Protein AF-F0T0K0-F1 (afdb_monomer_lite)

Organism: Syntrophobotulus glycolicus (strain DSM 8271 / FlGlyR) (NCBI:txid645991)

Secondary structure (DSSP, 8-state):
--HHHHHHHHHHHHHHHHHHHHHHHHHHHHTT-HHHHHHHHHHHHHHHHHHHHHH--

Sequence (57 aa):
MNIFKELDKSLAMLDELRILAQAEHIIYRQKGESHTADRFKQLEEKLLEAIRILSQE

pLDDT: mean 94.47, std 8.81, range [52.0, 98.62]

Radius of gyration: 13.67 Å; chains: 1; bounding box: 33×16×36 Å

Foldseek 3Di:
DDVVVVLVVVLVVLVVLLVVLQVQLVVCVVVVVNVSSVVSVVSNVVSVVVSVVSVDD

Structure (mmCIF, N/CA/C/O backbone):
data_AF-F0T0K0-F1
#
_entry.id   AF-F0T0K0-F1
#
loop_
_atom_site.group_PDB
_atom_site.id
_atom_site.type_symbol
_atom_site.label_atom_id
_atom_site.label_alt_id
_atom_site.label_comp_id
_atom_site.label_asym_id
_atom_site.label_entity_id
_atom_site.label_seq_id
_atom_site.pdbx_PDB_ins_code
_atom_site.Cartn_x
_atom_site.Cartn_y
_atom_site.Cartn_z
_atom_site.occupancy
_atom_site.B_iso_or_equiv
_atom_site.auth_seq_id
_atom_site.auth_comp_id
_atom_site.auth_asym_id
_atom_site.auth_atom_id
_atom_site.pdbx_PDB_model_num
ATOM 1 N N . MET A 1 1 ? -19.314 11.404 18.243 1.00 56.44 1 MET A N 1
ATOM 2 C CA . MET A 1 1 ? -18.216 11.087 17.307 1.00 56.44 1 MET A CA 1
ATOM 3 C C . MET A 1 1 ? -17.736 9.688 17.662 1.00 56.44 1 MET A C 1
ATOM 5 O O . MET A 1 1 ? -17.321 9.496 18.795 1.00 56.44 1 MET A O 1
ATOM 9 N N . ASN A 1 2 ? -17.966 8.689 16.804 1.00 82.88 2 ASN A N 1
ATOM 10 C CA . ASN A 1 2 ? -17.624 7.297 17.118 1.00 82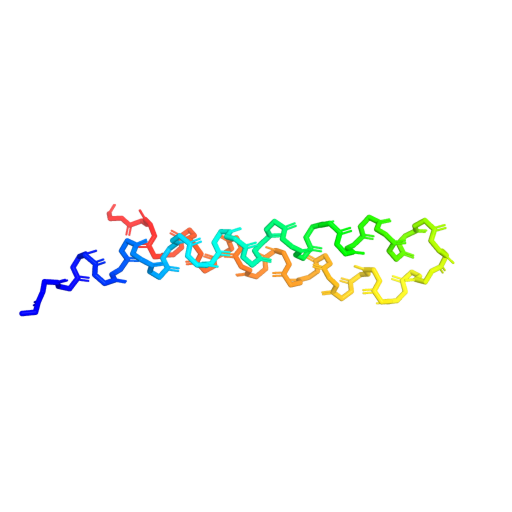.88 2 ASN A CA 1
ATOM 11 C C . ASN A 1 2 ? -16.210 7.029 16.595 1.00 82.88 2 ASN A C 1
ATOM 13 O O . ASN A 1 2 ? -16.022 6.938 15.386 1.00 82.88 2 ASN A O 1
ATOM 17 N N . ILE A 1 3 ? -15.240 6.974 17.507 1.00 83.56 3 ILE A N 1
ATOM 18 C CA . ILE A 1 3 ? -13.814 6.869 17.183 1.00 83.56 3 ILE A CA 1
ATOM 19 C C . ILE A 1 3 ? -13.495 5.622 16.348 1.00 83.56 3 ILE A C 1
ATOM 21 O O . ILE A 1 3 ? -12.694 5.709 1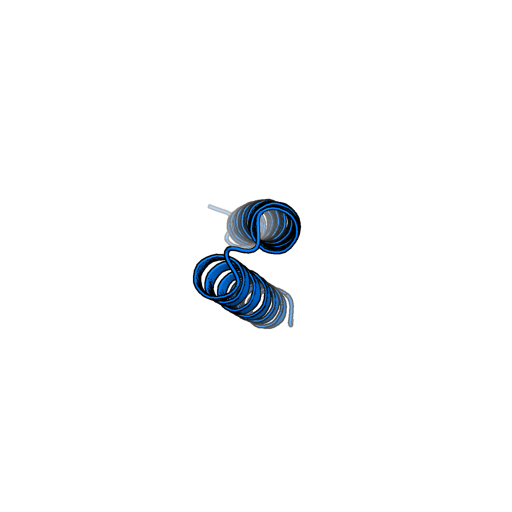5.427 1.00 83.56 3 ILE A O 1
ATOM 25 N N . PHE A 1 4 ? -14.217 4.519 16.567 1.00 86.25 4 PHE A N 1
ATOM 26 C CA . PHE A 1 4 ? -14.073 3.288 15.787 1.00 86.25 4 PHE A CA 1
ATOM 27 C C . PHE A 1 4 ? -14.497 3.471 14.326 1.00 86.25 4 PHE A C 1
ATOM 29 O O . PHE A 1 4 ? -13.802 3.037 13.420 1.00 86.25 4 PHE A O 1
ATOM 36 N N . LYS A 1 5 ? -15.576 4.223 14.065 1.00 89.38 5 LYS A N 1
ATOM 37 C CA . LYS A 1 5 ? -16.003 4.509 12.683 1.00 89.38 5 LYS A CA 1
ATOM 38 C C . LYS A 1 5 ? -15.004 5.381 11.923 1.00 89.38 5 LYS A C 1
ATOM 40 O O . LYS A 1 5 ? -14.888 5.256 10.709 1.00 89.38 5 LYS A O 1
ATOM 45 N N . GLU A 1 6 ? -14.336 6.307 12.606 1.00 92.12 6 GLU A N 1
ATOM 46 C CA . GLU A 1 6 ? -13.287 7.125 11.984 1.00 92.12 6 GLU A CA 1
ATOM 47 C C . GLU A 1 6 ? -11.991 6.321 11.785 1.00 92.12 6 GLU A C 1
ATOM 49 O O . GLU A 1 6 ? -11.296 6.519 10.786 1.00 92.12 6 GLU A O 1
ATOM 54 N N . LEU A 1 7 ? -11.707 5.366 12.679 1.00 92.56 7 LEU A N 1
ATOM 55 C CA . LEU A 1 7 ? -10.617 4.404 12.525 1.00 92.56 7 LEU A CA 1
ATOM 56 C C . LEU A 1 7 ? -10.836 3.507 11.299 1.00 92.56 7 LEU A C 1
ATOM 58 O O . LEU A 1 7 ? -9.943 3.424 10.463 1.00 92.56 7 LEU A O 1
ATOM 62 N N . ASP A 1 8 ? -12.031 2.939 11.128 1.00 93.50 8 ASP A N 1
AT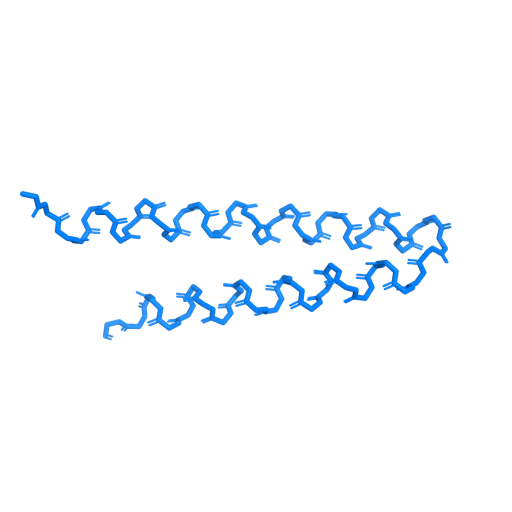OM 63 C CA . ASP A 1 8 ? -12.375 2.103 9.968 1.00 93.50 8 ASP A CA 1
ATOM 64 C C . ASP A 1 8 ? -12.196 2.853 8.641 1.00 93.50 8 ASP A C 1
ATOM 66 O O . ASP A 1 8 ? -11.612 2.332 7.690 1.00 93.50 8 ASP A O 1
ATOM 70 N N . LYS A 1 9 ? -12.654 4.112 8.573 1.00 94.88 9 LYS A N 1
ATOM 71 C CA . LYS A 1 9 ? -12.442 4.964 7.391 1.00 94.88 9 LYS A CA 1
ATOM 72 C C . LYS A 1 9 ? -10.959 5.192 7.120 1.00 94.88 9 LYS A C 1
ATOM 74 O O . LYS A 1 9 ? -10.529 5.126 5.973 1.00 94.88 9 LYS A O 1
ATOM 79 N N . SER A 1 10 ? -10.184 5.459 8.168 1.00 94.50 10 SER A N 1
ATOM 80 C CA . SER A 1 10 ? -8.744 5.688 8.046 1.00 94.50 10 SER A CA 1
ATOM 81 C C . SER A 1 10 ? -8.016 4.423 7.586 1.00 94.50 10 SER A C 1
ATOM 83 O O . SER A 1 10 ? -7.154 4.504 6.717 1.00 94.50 10 SER A O 1
ATOM 85 N N . LEU A 1 11 ? -8.397 3.251 8.102 1.00 96.19 11 LEU A N 1
ATOM 86 C CA . LEU A 1 11 ? -7.883 1.952 7.666 1.00 96.19 11 LEU A CA 1
ATOM 87 C C . LEU A 1 11 ? -8.192 1.689 6.187 1.00 96.19 11 LEU A C 1
ATOM 89 O O . LEU A 1 11 ? -7.296 1.292 5.446 1.00 96.19 11 LEU A O 1
ATOM 93 N N . ALA A 1 12 ? -9.418 1.977 5.739 1.00 97.12 12 ALA A N 1
ATOM 94 C CA . ALA A 1 12 ? -9.794 1.855 4.330 1.00 97.12 12 ALA A CA 1
ATOM 95 C C . ALA A 1 12 ? -8.951 2.776 3.431 1.00 97.12 12 ALA A C 1
ATOM 97 O O . ALA A 1 12 ? -8.394 2.325 2.432 1.00 97.12 12 ALA A O 1
ATOM 98 N N . MET A 1 13 ? -8.778 4.042 3.824 1.00 97.56 13 MET A N 1
ATOM 99 C CA . MET A 1 13 ? -7.934 4.990 3.086 1.00 97.56 13 MET A CA 1
ATOM 100 C C . MET A 1 13 ? -6.465 4.547 3.029 1.00 97.56 13 MET A C 1
ATOM 102 O O . MET A 1 13 ? -5.807 4.702 2.000 1.00 97.56 13 MET A O 1
ATOM 106 N N . LEU A 1 14 ? -5.929 4.001 4.123 1.00 97.88 14 LEU A N 1
ATOM 107 C CA . LEU A 1 14 ? -4.563 3.479 4.151 1.00 97.88 14 LEU A CA 1
ATOM 108 C C . LEU A 1 14 ? -4.398 2.270 3.224 1.00 97.88 14 LEU A C 1
ATOM 110 O O . LEU A 1 14 ? -3.372 2.169 2.550 1.00 97.88 14 LEU A O 1
ATOM 114 N N . ASP A 1 15 ? -5.389 1.377 3.158 1.00 98.12 15 ASP A N 1
ATOM 115 C CA . ASP A 1 15 ? -5.336 0.217 2.264 1.00 98.12 15 ASP A CA 1
ATOM 116 C C . ASP A 1 15 ? -5.432 0.625 0.786 1.00 98.12 15 ASP A C 1
ATOM 118 O O . ASP A 1 15 ? -4.663 0.128 -0.039 1.00 98.12 15 ASP A O 1
ATOM 122 N N . GLU A 1 16 ? -6.271 1.611 0.453 1.00 98.44 16 GLU A N 1
ATOM 123 C CA . GLU A 1 16 ? -6.316 2.203 -0.891 1.00 98.44 16 GLU A CA 1
ATOM 124 C C . GLU A 1 16 ? -4.953 2.780 -1.300 1.00 98.44 16 GLU A C 1
ATOM 126 O O . GLU A 1 16 ? -4.436 2.481 -2.381 1.00 98.44 16 GLU A O 1
ATOM 131 N N . LEU A 1 17 ? -4.316 3.557 -0.416 1.00 98.38 17 LEU A N 1
ATOM 132 C CA . LEU A 1 17 ? -2.979 4.102 -0.663 1.00 98.38 17 LEU A CA 1
ATOM 133 C C . LEU A 1 17 ? -1.924 3.001 -0.816 1.00 98.38 17 LEU A C 1
ATOM 135 O O . LEU A 1 17 ? -1.019 3.132 -1.644 1.00 98.38 17 LEU A O 1
ATOM 139 N N . ARG A 1 18 ? -2.031 1.909 -0.051 1.00 98.44 18 ARG A N 1
ATOM 140 C CA . ARG A 1 18 ? -1.112 0.765 -0.141 1.00 98.44 18 ARG A CA 1
ATOM 141 C C . ARG A 1 18 ? -1.213 0.097 -1.510 1.00 98.44 18 ARG A C 1
ATOM 143 O O . ARG A 1 18 ? -0.183 -0.194 -2.117 1.00 98.44 18 ARG A O 1
ATOM 150 N N . ILE A 1 19 ? -2.433 -0.107 -2.011 1.00 98.31 19 ILE A N 1
ATOM 151 C CA . ILE A 1 19 ? -2.687 -0.678 -3.342 1.00 98.31 19 ILE A CA 1
ATOM 152 C C . ILE A 1 19 ? -2.107 0.225 -4.438 1.00 98.31 19 ILE A C 1
ATOM 154 O O . ILE A 1 19 ? -1.445 -0.271 -5.352 1.00 98.31 19 ILE A O 1
ATOM 158 N N . LEU A 1 20 ? -2.287 1.546 -4.329 1.00 98.56 20 LEU A N 1
ATOM 159 C CA . LEU A 1 20 ? -1.700 2.503 -5.272 1.00 98.56 20 LEU A CA 1
ATOM 160 C C . LEU A 1 20 ? -0.167 2.454 -5.252 1.00 98.56 20 LEU A C 1
ATOM 162 O O . LEU A 1 20 ? 0.453 2.362 -6.309 1.00 98.56 20 LEU A O 1
ATOM 166 N N . ALA A 1 21 ? 0.456 2.441 -4.071 1.00 98.50 21 ALA A N 1
ATOM 167 C CA . ALA A 1 21 ? 1.909 2.323 -3.951 1.00 98.50 21 ALA A CA 1
ATOM 168 C C . ALA A 1 21 ? 2.434 1.021 -4.583 1.00 98.50 21 ALA A C 1
ATOM 170 O O . ALA A 1 21 ? 3.438 1.034 -5.296 1.00 98.50 21 ALA A O 1
ATOM 171 N N . GLN A 1 22 ? 1.727 -0.094 -4.388 1.00 98.56 22 GLN A N 1
ATOM 172 C CA . GLN A 1 22 ? 2.064 -1.371 -5.014 1.00 98.56 22 GLN A CA 1
ATOM 173 C C . GLN A 1 22 ? 1.977 -1.300 -6.551 1.00 98.56 22 GLN A C 1
ATOM 175 O O . GLN A 1 22 ? 2.870 -1.801 -7.240 1.00 98.56 22 GLN A O 1
ATOM 180 N N . ALA A 1 23 ? 0.934 -0.664 -7.094 1.00 98.56 23 ALA A N 1
ATOM 181 C CA . ALA A 1 23 ? 0.767 -0.479 -8.535 1.00 98.56 23 ALA A CA 1
ATOM 182 C C . ALA A 1 23 ? 1.886 0.389 -9.134 1.00 98.56 23 ALA A C 1
ATOM 184 O O . ALA A 1 23 ? 2.498 0.005 -10.132 1.00 98.56 23 ALA A O 1
ATOM 185 N N . GLU A 1 24 ? 2.215 1.510 -8.490 1.00 98.38 24 GLU A N 1
ATOM 186 C CA . GLU A 1 24 ? 3.298 2.394 -8.926 1.00 98.38 24 GLU A CA 1
ATOM 187 C C . GLU A 1 24 ? 4.662 1.692 -8.881 1.00 98.38 24 GLU A C 1
ATOM 189 O O . GLU A 1 24 ? 5.437 1.790 -9.833 1.00 98.38 24 GLU A O 1
ATOM 194 N N . HIS A 1 25 ? 4.949 0.895 -7.843 1.00 98.31 25 HIS A N 1
ATOM 195 C CA . HIS A 1 25 ? 6.161 0.068 -7.803 1.00 98.31 25 HIS A CA 1
ATOM 196 C C . HIS A 1 25 ? 6.278 -0.830 -9.049 1.00 98.31 25 HIS A C 1
ATOM 198 O O . HIS A 1 25 ? 7.342 -0.875 -9.672 1.00 98.31 25 HIS A O 1
ATOM 204 N N . ILE A 1 26 ? 5.192 -1.496 -9.460 1.00 98.25 26 ILE A N 1
ATOM 205 C CA . ILE A 1 26 ? 5.175 -2.348 -10.662 1.00 98.25 26 ILE A CA 1
ATOM 206 C C . ILE A 1 26 ? 5.426 -1.517 -11.929 1.00 98.25 26 ILE A C 1
ATOM 208 O O . ILE A 1 26 ? 6.270 -1.892 -12.747 1.00 98.25 26 ILE A O 1
ATOM 212 N N . ILE A 1 27 ? 4.744 -0.379 -12.081 1.00 98.44 27 ILE A N 1
ATOM 213 C CA . ILE A 1 27 ? 4.874 0.504 -13.251 1.00 98.44 27 ILE A CA 1
ATOM 214 C C . ILE A 1 27 ? 6.312 1.016 -13.387 1.00 98.44 27 ILE A C 1
ATOM 216 O O . ILE A 1 27 ? 6.910 0.928 -14.461 1.00 98.44 27 ILE A O 1
ATOM 220 N N . TYR A 1 28 ? 6.901 1.525 -12.304 1.00 98.38 28 TYR A N 1
ATOM 221 C CA . TYR A 1 28 ? 8.259 2.065 -12.333 1.00 98.38 28 TYR A CA 1
ATOM 222 C C . TYR A 1 28 ? 9.324 0.976 -12.504 1.00 98.38 28 TYR A C 1
ATOM 224 O O . TYR A 1 28 ? 10.315 1.206 -13.199 1.00 98.38 28 TYR A O 1
ATOM 232 N N . ARG A 1 29 ? 9.098 -0.243 -11.986 1.00 97.81 29 ARG A N 1
ATOM 233 C CA . ARG A 1 29 ? 9.937 -1.407 -12.317 1.00 97.81 29 ARG A CA 1
ATOM 234 C C . ARG A 1 29 ? 9.934 -1.701 -13.814 1.00 97.81 29 ARG A C 1
ATOM 236 O O . ARG A 1 29 ? 11.003 -1.888 -14.388 1.00 97.81 29 ARG A O 1
ATOM 243 N N . GLN A 1 30 ? 8.761 -1.715 -14.449 1.00 98.06 30 GLN A N 1
ATOM 244 C CA . GLN A 1 30 ? 8.628 -1.986 -15.887 1.00 98.06 30 GLN A CA 1
ATOM 245 C C . GLN A 1 30 ? 9.288 -0.908 -16.757 1.00 98.06 30 GLN A C 1
ATOM 247 O O . GLN A 1 30 ? 9.817 -1.220 -17.820 1.00 98.06 30 GLN A O 1
ATOM 252 N N . LYS A 1 31 ? 9.311 0.345 -16.289 1.00 98.06 31 LYS A N 1
ATOM 253 C CA . LYS A 1 31 ? 10.014 1.461 -16.945 1.00 98.06 31 LYS A CA 1
ATOM 254 C C . LYS A 1 31 ? 11.538 1.439 -16.755 1.00 98.06 31 LYS A C 1
ATOM 256 O O . LYS A 1 31 ? 12.230 2.255 -17.353 1.00 98.06 31 LYS A O 1
ATOM 261 N N . GLY A 1 32 ? 12.072 0.540 -15.923 1.00 97.88 32 GLY A N 1
ATOM 262 C CA . GLY A 1 32 ? 13.498 0.494 -15.575 1.00 97.88 32 GLY A CA 1
ATOM 263 C C . GLY A 1 32 ? 13.924 1.517 -14.513 1.00 97.88 32 GLY A C 1
ATOM 264 O O . GLY A 1 32 ? 15.104 1.600 -14.170 1.00 97.88 32 GLY A O 1
ATOM 265 N N . GLU A 1 33 ? 12.982 2.263 -13.931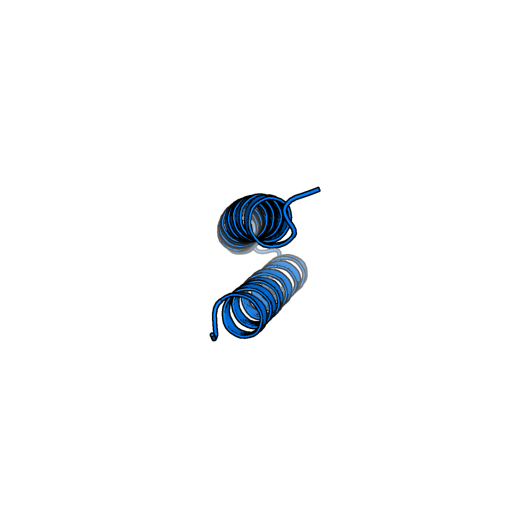 1.00 98.19 33 GLU A N 1
ATOM 266 C CA . GLU A 1 33 ? 13.230 3.276 -12.901 1.00 98.19 33 GLU A CA 1
ATOM 267 C C . GLU A 1 33 ? 13.342 2.640 -11.506 1.00 98.19 33 GLU A C 1
ATOM 269 O O . GLU A 1 33 ? 12.505 2.847 -10.625 1.00 98.19 33 GLU A O 1
ATOM 274 N N . SER A 1 34 ? 14.392 1.841 -11.293 1.00 96.38 34 SER A N 1
ATOM 275 C CA . SER A 1 34 ? 14.535 1.015 -10.080 1.00 96.38 34 SER A CA 1
ATOM 276 C C . SER A 1 34 ? 14.512 1.833 -8.783 1.00 96.38 34 SER A C 1
ATOM 278 O O . SER A 1 34 ? 13.813 1.466 -7.847 1.00 96.38 34 SER A O 1
ATOM 280 N N . HIS A 1 35 ? 15.181 2.990 -8.752 1.00 97.75 35 HIS A N 1
ATOM 281 C CA . HIS A 1 35 ? 15.202 3.860 -7.570 1.00 97.75 35 HIS A CA 1
ATOM 282 C C . HIS A 1 35 ? 13.811 4.388 -7.189 1.00 97.75 35 HIS A C 1
ATOM 284 O O . HIS A 1 35 ? 13.471 4.449 -6.008 1.00 97.75 35 HIS A O 1
ATOM 290 N N . THR A 1 36 ? 13.006 4.786 -8.178 1.00 98.19 36 THR A N 1
ATOM 291 C CA . THR A 1 36 ? 11.631 5.254 -7.952 1.00 98.19 36 THR A CA 1
ATOM 292 C C . THR A 1 36 ? 10.750 4.097 -7.495 1.00 98.19 36 THR A C 1
ATOM 294 O O . THR A 1 36 ? 9.985 4.238 -6.542 1.00 98.19 36 THR A O 1
ATOM 297 N N . ALA A 1 37 ? 10.907 2.934 -8.124 1.00 98.44 37 ALA A N 1
ATOM 298 C CA . ALA A 1 37 ? 10.164 1.737 -7.776 1.00 98.44 37 ALA A CA 1
ATOM 299 C C . ALA A 1 37 ? 10.423 1.303 -6.319 1.00 98.44 37 ALA A C 1
ATOM 301 O O . ALA A 1 37 ? 9.474 1.036 -5.581 1.00 98.44 37 ALA A O 1
ATOM 302 N N . ASP A 1 38 ? 11.680 1.325 -5.870 1.00 98.44 38 ASP A N 1
ATOM 303 C CA . ASP A 1 38 ? 12.053 0.972 -4.495 1.00 98.44 38 ASP A CA 1
ATOM 304 C C . ASP A 1 38 ? 11.434 1.929 -3.462 1.00 98.44 38 ASP A C 1
ATOM 306 O O . ASP A 1 38 ? 11.029 1.503 -2.380 1.00 98.44 38 ASP A O 1
ATOM 310 N N . ARG A 1 39 ? 11.275 3.218 -3.798 1.00 98.50 39 ARG A N 1
ATOM 311 C CA . ARG A 1 39 ? 10.573 4.179 -2.926 1.00 98.50 39 ARG A CA 1
ATOM 312 C C . ARG A 1 39 ? 9.102 3.813 -2.747 1.00 98.50 39 ARG A C 1
ATOM 314 O O . ARG A 1 39 ? 8.589 3.902 -1.634 1.00 98.50 39 ARG A O 1
ATOM 321 N N . PHE A 1 40 ? 8.431 3.394 -3.818 1.00 98.56 40 PHE A N 1
ATOM 322 C CA . PHE A 1 40 ? 7.046 2.932 -3.738 1.00 98.56 40 PHE A CA 1
ATOM 323 C C . PHE A 1 40 ? 6.923 1.608 -2.985 1.00 98.56 40 PHE A C 1
ATOM 325 O O . PHE A 1 40 ? 5.979 1.442 -2.215 1.00 98.56 40 PHE A O 1
ATOM 332 N N . LYS A 1 41 ? 7.913 0.716 -3.108 1.00 98.44 41 LYS A N 1
ATOM 333 C CA . LYS A 1 41 ? 7.966 -0.505 -2.301 1.00 98.44 41 LYS A CA 1
ATOM 334 C C . LYS A 1 41 ? 8.080 -0.202 -0.804 1.00 98.44 41 LYS A C 1
ATOM 336 O O . LYS A 1 41 ? 7.319 -0.742 -0.009 1.00 98.44 41 LYS A O 1
ATOM 341 N N . GLN A 1 42 ? 8.967 0.717 -0.426 1.00 98.62 42 GLN A N 1
ATOM 342 C CA . GLN A 1 42 ? 9.097 1.163 0.966 1.00 98.62 42 GLN A CA 1
ATOM 343 C C . GLN A 1 42 ? 7.821 1.837 1.485 1.00 98.62 42 GLN A C 1
ATOM 345 O O . GLN A 1 42 ? 7.474 1.694 2.656 1.00 98.62 42 GLN A O 1
ATOM 350 N N . LEU A 1 43 ? 7.124 2.597 0.636 1.00 98.50 43 LEU A N 1
ATOM 351 C CA . LEU A 1 43 ? 5.850 3.212 1.001 1.00 98.50 43 LEU A CA 1
ATOM 352 C C . LEU A 1 43 ? 4.767 2.152 1.252 1.00 98.50 43 LEU A C 1
ATOM 354 O O . LEU A 1 43 ? 4.089 2.227 2.272 1.00 98.50 43 LEU A O 1
ATOM 358 N N . GLU A 1 44 ? 4.638 1.158 0.368 1.00 98.38 44 GLU A N 1
ATOM 359 C CA . GLU A 1 44 ? 3.724 0.018 0.537 1.00 98.38 44 GLU A CA 1
ATOM 360 C C . GLU A 1 44 ? 3.955 -0.688 1.885 1.00 98.38 44 GLU A C 1
ATOM 362 O O . GLU A 1 44 ? 3.005 -0.939 2.626 1.00 98.38 44 GLU A O 1
ATOM 367 N N . GLU A 1 45 ? 5.215 -0.968 2.227 1.00 98.25 45 GLU A N 1
ATOM 368 C CA . GLU A 1 45 ? 5.591 -1.634 3.480 1.00 98.25 45 GLU A CA 1
ATOM 369 C C . GLU A 1 45 ? 5.209 -0.810 4.716 1.00 98.25 45 GLU A C 1
ATOM 371 O O . GLU A 1 45 ? 4.617 -1.348 5.653 1.00 98.25 45 GLU A O 1
ATOM 376 N N . LYS A 1 46 ? 5.468 0.503 4.698 1.00 98.31 46 LYS A N 1
ATOM 377 C CA . LYS A 1 46 ? 5.096 1.413 5.794 1.00 98.31 46 LYS A CA 1
ATOM 378 C C . LYS A 1 46 ? 3.585 1.541 5.964 1.00 98.31 46 LYS A C 1
ATOM 380 O O . LYS A 1 46 ? 3.098 1.615 7.089 1.00 98.31 46 LYS A O 1
ATOM 385 N N . LEU A 1 47 ? 2.834 1.566 4.863 1.00 98.31 47 LEU A N 1
ATOM 386 C CA . LEU A 1 47 ? 1.371 1.595 4.911 1.00 98.31 47 LEU A CA 1
ATOM 387 C C . LEU A 1 47 ? 0.817 0.290 5.486 1.00 98.31 47 LEU A C 1
ATOM 389 O O . LEU A 1 47 ? -0.071 0.326 6.334 1.00 98.31 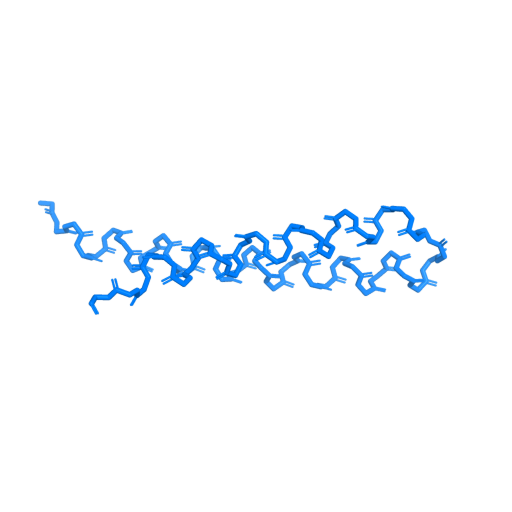47 LEU A O 1
ATOM 393 N N . LEU A 1 48 ? 1.380 -0.856 5.093 1.00 97.38 48 LEU A N 1
ATOM 394 C CA . LEU A 1 48 ? 1.013 -2.152 5.660 1.00 97.38 48 LEU A CA 1
ATOM 395 C C . LEU A 1 48 ? 1.301 -2.226 7.168 1.00 97.38 48 LEU A C 1
ATOM 397 O O . LEU A 1 48 ? 0.491 -2.765 7.920 1.00 97.38 48 LEU A O 1
ATOM 401 N N . GLU A 1 49 ? 2.433 -1.686 7.619 1.00 97.31 49 GLU A N 1
ATOM 402 C CA . GLU A 1 49 ? 2.769 -1.584 9.043 1.00 97.31 49 GLU A CA 1
ATOM 403 C C . GLU A 1 49 ? 1.771 -0.698 9.801 1.00 97.31 49 GLU A C 1
ATOM 405 O O . GLU A 1 49 ? 1.246 -1.116 10.832 1.00 97.31 49 GLU A O 1
ATOM 410 N N . ALA A 1 50 ? 1.442 0.480 9.263 1.00 96.25 50 ALA A N 1
ATOM 411 C CA . ALA A 1 50 ? 0.459 1.378 9.864 1.00 96.25 50 ALA A CA 1
ATOM 412 C C . ALA A 1 50 ? -0.924 0.720 9.989 1.00 96.25 50 ALA A C 1
ATOM 414 O O . ALA A 1 50 ? -1.536 0.784 11.054 1.00 96.25 50 ALA A O 1
ATOM 415 N N . ILE A 1 51 ? -1.390 0.038 8.934 1.00 96.38 51 ILE A N 1
ATOM 416 C CA . ILE A 1 51 ? -2.642 -0.733 8.958 1.00 96.38 51 ILE A CA 1
ATOM 417 C C . ILE A 1 51 ? -2.587 -1.785 10.063 1.00 96.38 51 ILE A C 1
ATOM 419 O O . ILE A 1 51 ? -3.508 -1.858 10.868 1.00 96.38 51 ILE A O 1
ATOM 423 N N . ARG A 1 52 ? -1.498 -2.562 10.153 1.00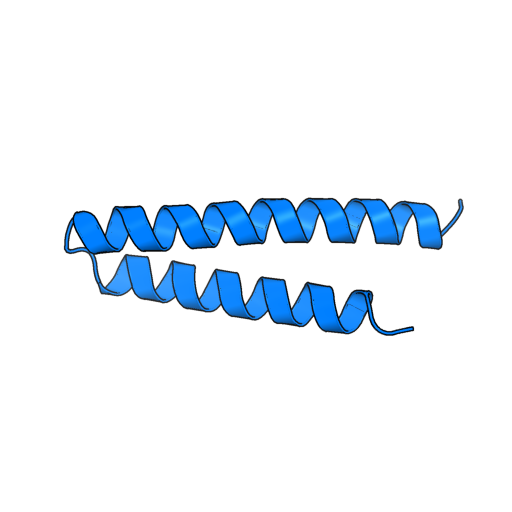 94.88 52 ARG A N 1
ATOM 424 C CA . ARG A 1 52 ? -1.339 -3.587 11.196 1.00 94.88 52 ARG A CA 1
ATOM 425 C C . ARG A 1 52 ? -1.452 -2.997 12.596 1.00 94.88 52 ARG A C 1
ATOM 427 O O . ARG A 1 52 ? -2.255 -3.504 13.367 1.00 94.88 52 ARG A O 1
ATOM 434 N N . ILE A 1 53 ? -0.713 -1.925 12.889 1.00 94.19 53 ILE A N 1
ATOM 435 C CA . ILE A 1 53 ? -0.737 -1.247 14.195 1.00 94.19 53 ILE A CA 1
ATOM 436 C C . ILE A 1 53 ? -2.152 -0.779 14.546 1.00 94.19 53 ILE A C 1
ATOM 438 O O . ILE A 1 53 ? -2.588 -0.937 15.679 1.00 94.19 53 ILE A O 1
ATOM 442 N N . LEU A 1 54 ? -2.870 -0.214 13.576 1.00 90.75 54 LEU A N 1
ATOM 443 C CA . LEU A 1 54 ? -4.212 0.332 13.780 1.00 90.75 54 LEU A CA 1
ATOM 444 C C . LEU A 1 54 ? -5.312 -0.743 13.815 1.00 90.75 54 LEU A C 1
ATOM 446 O O . LEU A 1 54 ? -6.384 -0.486 14.350 1.00 90.75 54 LEU A O 1
ATOM 450 N N . SER A 1 55 ? -5.059 -1.920 13.236 1.00 88.81 55 SER A N 1
ATOM 451 C CA . SER A 1 55 ? -5.992 -3.058 13.184 1.00 88.81 55 SER A CA 1
ATOM 452 C C . SER A 1 55 ? -5.819 -4.072 14.320 1.00 88.81 55 SER A C 1
ATOM 454 O O . SER A 1 55 ? -6.661 -4.953 14.476 1.00 88.81 55 SER A O 1
ATOM 456 N N . GLN A 1 56 ? -4.723 -3.992 15.080 1.00 79.12 56 GLN A N 1
ATOM 457 C CA . GLN A 1 56 ? -4.515 -4.819 16.266 1.00 79.12 56 GLN A CA 1
ATOM 458 C C . GLN A 1 56 ? -5.308 -4.232 17.441 1.00 79.12 56 GLN A C 1
ATOM 460 O O . GLN A 1 56 ? -4.834 -3.320 18.117 1.00 79.12 56 GLN A O 1
ATOM 465 N N . GLU A 1 57 ? -6.516 -4.761 17.654 1.00 52.00 57 GLU A N 1
ATOM 466 C CA . GLU A 1 57 ? -7.188 -4.774 18.965 1.00 52.00 57 GLU A CA 1
ATOM 467 C C . GLU A 1 57 ? -6.622 -5.882 19.866 1.00 52.00 57 GLU A C 1
ATOM 469 O O . GLU A 1 57 ? -6.368 -7.001 19.355 1.00 52.00 57 GLU A O 1
#